Protein AF-A0A7J2ICR0-F1 (afdb_monomer_lite)

Structure (mmCIF, N/CA/C/O backbone):
data_AF-A0A7J2ICR0-F1
#
_entry.id   AF-A0A7J2ICR0-F1
#
loop_
_atom_site.group_PDB
_atom_site.id
_atom_site.type_symbol
_atom_site.label_atom_id
_atom_site.label_alt_id
_atom_site.label_comp_id
_atom_site.label_asym_id
_atom_site.label_entity_id
_atom_site.label_seq_id
_atom_site.pdbx_PDB_ins_code
_atom_site.Cartn_x
_atom_site.Cartn_y
_atom_site.Cartn_z
_atom_site.occupancy
_atom_site.B_iso_or_equiv
_atom_site.auth_seq_id
_atom_site.auth_comp_id
_atom_site.auth_asym_id
_atom_site.auth_atom_id
_atom_site.pdbx_PDB_model_num
ATOM 1 N N . MET A 1 1 ? 8.614 -0.551 25.421 1.00 54.31 1 MET A N 1
ATOM 2 C CA . MET A 1 1 ? 7.502 -1.177 24.676 1.00 54.31 1 MET A CA 1
ATOM 3 C C . MET A 1 1 ? 7.521 -0.573 23.294 1.00 54.31 1 MET A C 1
ATOM 5 O O . MET A 1 1 ? 7.578 0.648 23.226 1.00 54.31 1 MET A O 1
ATOM 9 N N . ALA A 1 2 ? 7.519 -1.398 22.249 1.00 73.75 2 ALA A N 1
ATOM 10 C CA . ALA A 1 2 ? 7.304 -0.923 20.886 1.00 73.75 2 ALA A CA 1
ATOM 11 C C . ALA A 1 2 ? 5.962 -0.179 20.807 1.00 73.75 2 ALA A C 1
ATOM 13 O O . ALA A 1 2 ? 4.980 -0.579 21.451 1.00 73.75 2 ALA A O 1
ATOM 14 N N . SER A 1 3 ? 5.944 0.934 20.081 1.00 90.25 3 SER A N 1
ATOM 15 C CA . SER A 1 3 ? 4.740 1.717 19.838 1.00 90.25 3 SER A CA 1
ATOM 16 C C . SER A 1 3 ? 3.738 0.910 18.994 1.00 90.25 3 SER A C 1
ATOM 18 O O . SER A 1 3 ? 4.055 -0.143 18.436 1.00 90.25 3 SER A O 1
ATOM 20 N N . LYS A 1 4 ? 2.486 1.377 18.895 1.00 89.81 4 LYS A N 1
ATOM 21 C CA . LYS A 1 4 ? 1.525 0.760 17.962 1.00 89.81 4 LYS A CA 1
ATOM 22 C C . LYS A 1 4 ? 1.988 0.896 16.510 1.00 89.81 4 LYS A C 1
ATOM 24 O O . LYS A 1 4 ? 1.717 -0.002 15.726 1.00 89.81 4 LYS A O 1
ATOM 29 N N . GLU A 1 5 ? 2.654 1.997 16.175 1.00 90.62 5 GLU A N 1
ATOM 30 C CA . GLU A 1 5 ? 3.172 2.260 14.832 1.00 90.62 5 GLU A CA 1
ATOM 31 C C . GLU A 1 5 ? 4.338 1.328 14.510 1.00 90.62 5 GLU A C 1
ATOM 33 O O . GLU A 1 5 ? 4.338 0.750 13.433 1.00 90.62 5 GLU A O 1
ATOM 38 N N . ASP A 1 6 ? 5.228 1.067 15.473 1.00 93.69 6 ASP A N 1
ATOM 39 C CA . ASP A 1 6 ? 6.346 0.124 15.315 1.00 93.69 6 ASP A CA 1
ATOM 40 C C . ASP A 1 6 ? 5.822 -1.281 14.986 1.00 93.69 6 ASP A C 1
ATOM 42 O O . ASP A 1 6 ? 6.308 -1.937 14.076 1.00 93.69 6 ASP A O 1
ATOM 46 N N . ARG A 1 7 ? 4.761 -1.719 15.675 1.00 94.94 7 ARG A N 1
ATOM 47 C CA . ARG A 1 7 ? 4.129 -3.023 15.414 1.00 94.94 7 ARG A CA 1
ATOM 48 C C . ARG A 1 7 ? 3.447 -3.093 14.049 1.00 94.94 7 ARG A C 1
ATOM 50 O O . ARG A 1 7 ? 3.395 -4.159 13.452 1.00 94.94 7 ARG A O 1
ATOM 57 N N . ILE A 1 8 ? 2.860 -1.989 13.584 1.00 94.56 8 ILE A N 1
ATOM 58 C CA . ILE A 1 8 ? 2.271 -1.922 12.239 1.00 94.56 8 ILE A CA 1
ATOM 59 C C . ILE A 1 8 ? 3.388 -1.958 11.196 1.00 94.56 8 ILE A C 1
ATOM 61 O O . ILE A 1 8 ? 3.254 -2.661 10.202 1.00 94.56 8 ILE A O 1
ATOM 65 N N . LEU A 1 9 ? 4.478 -1.232 11.439 1.00 96.00 9 LEU A N 1
ATOM 66 C CA . LEU A 1 9 ? 5.648 -1.204 10.574 1.00 96.00 9 LEU A CA 1
ATOM 67 C C . LEU A 1 9 ? 6.270 -2.598 10.437 1.00 96.00 9 LEU A C 1
ATOM 69 O O . LEU A 1 9 ? 6.466 -3.032 9.312 1.00 96.00 9 LEU A O 1
ATOM 73 N N . GLU A 1 10 ? 6.466 -3.326 11.541 1.00 96.12 10 GLU A N 1
ATOM 74 C CA . GLU A 1 10 ? 6.939 -4.721 11.526 1.00 96.12 10 GLU A CA 1
ATOM 75 C C . GLU A 1 10 ? 6.055 -5.613 10.636 1.00 96.12 10 GLU A C 1
ATOM 77 O O . GLU A 1 10 ? 6.560 -6.337 9.785 1.00 96.12 10 GLU A O 1
ATOM 82 N N . ILE A 1 11 ? 4.726 -5.506 10.757 1.00 96.25 11 ILE A N 1
ATOM 83 C CA . ILE A 1 11 ? 3.788 -6.280 9.926 1.00 96.25 11 ILE A CA 1
ATOM 84 C C . ILE A 1 11 ? 3.880 -5.883 8.446 1.00 96.25 11 ILE A C 1
ATOM 86 O O . ILE A 1 11 ? 3.802 -6.743 7.574 1.00 96.25 11 ILE A O 1
ATOM 90 N N . LEU A 1 12 ? 4.016 -4.590 8.140 1.00 96.75 12 LEU A N 1
ATOM 91 C CA . LEU A 1 12 ? 4.172 -4.115 6.761 1.00 96.75 12 LEU A CA 1
ATOM 92 C C . LEU A 1 12 ? 5.510 -4.567 6.165 1.00 96.75 12 LEU A C 1
ATOM 94 O O . LEU A 1 12 ? 5.565 -4.943 4.998 1.00 96.75 12 LEU A O 1
ATOM 98 N N . ASP A 1 13 ? 6.572 -4.574 6.967 1.00 96.25 13 ASP A N 1
ATOM 99 C CA . ASP A 1 13 ? 7.888 -5.066 6.573 1.00 96.25 13 ASP A CA 1
ATOM 100 C C . ASP A 1 13 ? 7.888 -6.578 6.299 1.00 96.25 13 ASP A C 1
ATOM 102 O O . ASP A 1 13 ? 8.580 -7.009 5.370 1.00 96.25 13 ASP A O 1
ATOM 106 N N . ASP A 1 14 ? 7.111 -7.351 7.067 1.00 96.19 14 ASP A N 1
ATOM 107 C CA . ASP A 1 14 ? 6.860 -8.778 6.834 1.00 96.19 14 ASP A CA 1
ATOM 108 C C . ASP A 1 14 ? 6.025 -8.999 5.560 1.00 96.19 14 ASP A C 1
ATOM 110 O O . ASP A 1 14 ? 6.343 -9.880 4.761 1.00 96.19 14 ASP A O 1
ATOM 114 N N . LEU A 1 15 ? 4.988 -8.180 5.328 1.00 95.69 15 LEU A N 1
ATOM 115 C CA . LEU A 1 15 ? 4.153 -8.241 4.119 1.00 95.69 15 LEU A CA 1
ATOM 116 C C . LEU A 1 15 ? 4.956 -7.958 2.847 1.00 95.69 15 LEU A C 1
ATOM 118 O O . LEU A 1 15 ? 4.805 -8.687 1.874 1.00 95.69 15 LEU A O 1
ATOM 122 N N . LEU A 1 16 ? 5.847 -6.962 2.864 1.00 95.00 16 LEU A N 1
ATOM 123 C CA . LEU A 1 16 ? 6.787 -6.703 1.763 1.00 95.00 16 LEU A CA 1
ATOM 124 C C . LEU A 1 16 ? 7.786 -7.847 1.525 1.00 95.00 16 LEU A C 1
ATOM 126 O O . LEU A 1 16 ? 8.522 -7.822 0.543 1.00 95.00 16 LEU A O 1
ATOM 130 N N . GLY A 1 17 ? 7.891 -8.809 2.444 1.00 92.81 17 GLY A N 1
ATOM 131 C CA . GLY A 1 17 ? 8.681 -10.022 2.245 1.00 92.81 17 GLY A CA 1
ATOM 132 C C . GLY A 1 17 ? 7.990 -11.067 1.363 1.00 92.81 17 GLY A C 1
ATOM 133 O O . GLY A 1 17 ? 8.635 -12.041 0.979 1.00 92.81 17 GLY A O 1
ATOM 134 N N . LEU A 1 18 ? 6.700 -10.894 1.061 1.00 94.00 18 LEU A N 1
ATOM 135 C CA . LEU A 1 18 ? 5.948 -11.761 0.159 1.00 94.00 18 LEU A CA 1
ATOM 136 C C . LEU A 1 18 ? 6.212 -11.355 -1.296 1.00 94.00 18 LEU A C 1
ATOM 138 O O . LEU A 1 18 ? 6.169 -10.172 -1.622 1.00 94.00 18 LEU A O 1
ATOM 142 N N . GLU A 1 19 ? 6.449 -12.343 -2.162 1.00 87.25 19 GLU A N 1
ATOM 143 C CA . GLU A 1 19 ? 6.802 -12.139 -3.578 1.00 87.25 19 GLU A CA 1
ATOM 144 C C . GLU A 1 19 ? 5.755 -11.302 -4.331 1.00 87.25 19 GLU A C 1
ATOM 146 O O . GLU A 1 19 ? 6.109 -10.419 -5.107 1.00 87.25 19 GLU A O 1
ATOM 151 N N . ASP A 1 20 ? 4.478 -11.500 -4.005 1.00 92.56 20 ASP A N 1
ATOM 152 C CA . ASP A 1 20 ? 3.355 -10.868 -4.700 1.00 92.56 20 ASP A CA 1
ATOM 153 C C . ASP A 1 20 ? 2.996 -9.472 -4.155 1.00 92.56 20 ASP A C 1
ATOM 155 O O . ASP A 1 20 ? 2.034 -8.857 -4.609 1.00 92.56 20 ASP A O 1
ATOM 159 N N . ILE A 1 21 ? 3.722 -8.944 -3.161 1.00 95.62 21 ILE A N 1
ATOM 160 C CA . ILE A 1 21 ? 3.458 -7.609 -2.604 1.00 95.62 21 ILE A CA 1
ATOM 161 C C . ILE A 1 21 ? 4.504 -6.623 -3.122 1.00 95.62 21 ILE A C 1
ATOM 163 O O . ILE A 1 21 ? 5.602 -6.496 -2.584 1.00 95.62 21 ILE A O 1
ATOM 167 N N . HIS A 1 22 ? 4.135 -5.857 -4.147 1.00 95.44 22 HIS A N 1
ATOM 168 C CA . HIS A 1 22 ? 5.013 -4.862 -4.763 1.00 95.44 22 HIS A CA 1
ATOM 169 C C . HIS A 1 22 ? 5.147 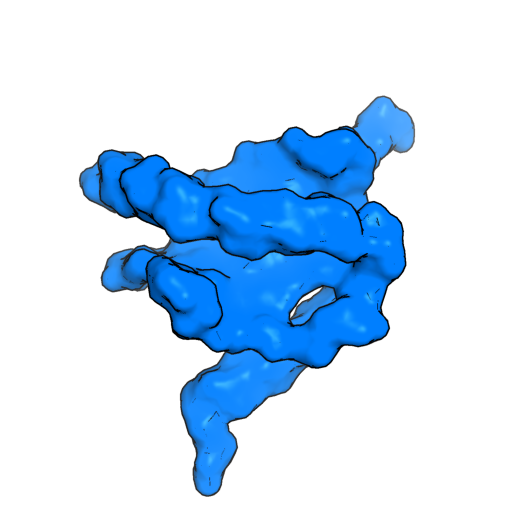-3.581 -3.931 1.00 95.44 22 HIS A C 1
ATOM 171 O O . HIS A 1 22 ? 6.215 -2.971 -3.891 1.00 95.44 22 HIS A O 1
ATOM 177 N N . ALA A 1 23 ? 4.082 -3.162 -3.249 1.00 95.25 23 ALA A N 1
ATOM 178 C CA . ALA A 1 23 ? 4.116 -2.078 -2.271 1.00 95.25 23 ALA A CA 1
ATOM 179 C C . ALA A 1 23 ? 2.977 -2.236 -1.263 1.00 95.25 23 ALA A C 1
ATOM 181 O O . ALA A 1 23 ? 1.915 -2.762 -1.593 1.00 95.25 23 ALA A O 1
ATOM 182 N N . CYS A 1 24 ? 3.150 -1.733 -0.040 1.00 95.62 24 CYS A N 1
ATOM 183 C CA . CYS A 1 24 ? 2.055 -1.684 0.925 1.00 95.62 24 CYS A CA 1
ATOM 184 C C . CYS A 1 24 ? 2.197 -0.544 1.934 1.00 95.62 24 CYS A C 1
ATOM 186 O O . CYS A 1 24 ? 3.300 -0.090 2.236 1.00 95.62 24 CYS A O 1
ATOM 188 N N . MET A 1 25 ? 1.072 -0.111 2.499 1.00 94.25 25 MET A N 1
ATOM 189 C CA . MET A 1 25 ? 1.027 0.824 3.622 1.00 94.25 25 MET A CA 1
ATOM 190 C C . MET A 1 25 ? -0.266 0.687 4.420 1.00 94.25 25 MET A C 1
ATOM 192 O O . MET A 1 25 ? -1.289 0.251 3.900 1.00 94.25 25 MET A O 1
ATOM 196 N N . VAL A 1 26 ? -0.265 1.171 5.659 1.00 93.94 26 VAL A N 1
ATOM 197 C CA . VAL A 1 26 ? -1.510 1.514 6.351 1.00 93.94 26 VAL A CA 1
ATOM 198 C C . VAL A 1 26 ? -1.752 3.001 6.164 1.00 93.94 26 VAL A C 1
ATOM 200 O O . VAL A 1 26 ? -1.088 3.821 6.790 1.00 93.94 26 VAL A O 1
ATOM 203 N N . ALA A 1 27 ? -2.714 3.355 5.320 1.00 90.62 27 ALA A N 1
ATOM 204 C CA . ALA A 1 27 ? -3.085 4.730 5.043 1.00 90.62 27 ALA A CA 1
ATOM 205 C C . ALA A 1 27 ? -4.185 5.218 5.990 1.00 90.62 27 ALA A C 1
ATOM 207 O O . ALA A 1 27 ? -5.150 4.510 6.287 1.00 90.62 27 ALA A O 1
ATOM 208 N N . LYS A 1 28 ? -4.068 6.478 6.402 1.00 85.19 28 LYS A N 1
ATOM 209 C CA . LYS A 1 28 ? -5.154 7.274 6.977 1.00 85.19 28 LYS A CA 1
ATOM 210 C C . LYS A 1 28 ? -5.338 8.526 6.139 1.00 85.19 28 LYS A C 1
ATOM 212 O O . LYS A 1 28 ? -4.458 8.894 5.356 1.00 85.19 28 LYS A O 1
ATOM 217 N N . ARG A 1 29 ? -6.459 9.211 6.358 1.00 70.69 29 ARG A N 1
ATOM 218 C CA . ARG A 1 29 ? -6.671 10.567 5.846 1.00 70.69 29 ARG A CA 1
ATOM 219 C C . ARG A 1 29 ? -5.447 11.461 6.132 1.00 70.69 29 ARG A C 1
ATOM 221 O O . ARG A 1 29 ? -4.846 11.359 7.200 1.00 70.69 29 ARG A O 1
ATOM 228 N N . ASP A 1 30 ? -5.092 12.305 5.163 1.00 64.38 30 ASP A N 1
ATOM 229 C CA . ASP A 1 30 ? -3.946 13.229 5.190 1.00 64.38 30 ASP A CA 1
ATOM 230 C C . ASP A 1 30 ? -2.563 12.546 5.179 1.00 64.38 30 ASP A C 1
ATOM 232 O O . ASP A 1 30 ? -1.568 13.137 5.590 1.00 64.38 30 ASP A O 1
ATOM 236 N N . MET A 1 31 ? -2.486 11.296 4.701 1.00 60.25 31 MET A N 1
ATOM 237 C CA . MET A 1 31 ? -1.260 10.479 4.670 1.00 60.25 31 MET A CA 1
ATOM 238 C C . MET A 1 31 ? -0.582 10.303 6.041 1.00 60.25 31 MET A C 1
ATOM 240 O O . MET A 1 31 ? 0.592 9.949 6.116 1.00 60.25 31 MET A O 1
ATOM 244 N N . MET A 1 32 ? -1.330 10.467 7.138 1.00 68.69 32 MET A N 1
ATOM 245 C CA . MET A 1 32 ? -0.897 10.125 8.501 1.00 68.69 32 MET A CA 1
ATOM 246 C C . MET A 1 32 ? -0.939 8.605 8.736 1.00 68.69 32 MET A C 1
ATOM 248 O O . MET A 1 32 ? -1.600 8.101 9.649 1.00 68.69 32 MET A O 1
ATOM 252 N N . GLY A 1 33 ? -0.310 7.869 7.829 1.00 84.56 33 GLY A N 1
ATOM 253 C CA . GLY A 1 33 ? -0.235 6.420 7.820 1.00 84.56 33 GLY A CA 1
ATOM 254 C C . GLY A 1 33 ? 1.094 5.889 8.342 1.00 84.56 33 GLY A C 1
ATOM 255 O O . GLY A 1 33 ? 1.997 6.646 8.687 1.00 84.56 33 GLY A O 1
ATOM 256 N N . VAL A 1 34 ? 1.211 4.565 8.353 1.00 93.06 34 VAL A N 1
ATOM 257 C CA . VAL A 1 34 ? 2.489 3.872 8.527 1.00 93.06 34 VAL A CA 1
ATOM 258 C C . VAL A 1 34 ? 2.894 3.335 7.164 1.00 93.06 34 VAL A C 1
ATOM 260 O O . VAL A 1 34 ? 2.127 2.611 6.525 1.00 93.06 34 VAL A O 1
ATOM 263 N N . ILE A 1 35 ? 4.082 3.724 6.719 1.00 92.62 35 ILE A N 1
ATOM 264 C CA . ILE A 1 35 ? 4.653 3.339 5.432 1.00 92.62 35 ILE A CA 1
ATOM 265 C C . ILE A 1 35 ? 6.020 2.713 5.742 1.00 92.62 35 ILE A C 1
ATOM 267 O O . ILE A 1 35 ? 6.807 3.355 6.446 1.00 92.62 35 ILE A O 1
ATOM 271 N N . PRO A 1 36 ? 6.303 1.484 5.279 1.00 93.12 36 PRO A N 1
ATOM 272 C CA . PRO A 1 36 ? 7.627 0.882 5.404 1.00 93.12 36 PRO A CA 1
ATOM 273 C C . PRO A 1 36 ? 8.650 1.628 4.539 1.00 93.12 36 PRO A C 1
ATOM 275 O O . PRO A 1 36 ? 8.306 2.572 3.823 1.00 93.12 36 PRO A O 1
ATOM 278 N N . ASP A 1 37 ? 9.927 1.239 4.601 1.00 92.81 37 ASP A N 1
ATOM 279 C CA . ASP A 1 37 ? 10.944 1.875 3.757 1.00 92.81 37 ASP A CA 1
ATOM 280 C C . ASP A 1 37 ? 10.582 1.703 2.275 1.00 92.81 37 ASP A C 1
ATOM 282 O O . ASP A 1 37 ? 10.723 0.625 1.705 1.00 92.81 37 ASP A O 1
ATOM 286 N N . THR A 1 38 ? 10.142 2.794 1.644 1.00 91.06 38 THR A N 1
ATOM 287 C CA . THR A 1 38 ? 9.727 2.829 0.233 1.00 91.06 38 THR A CA 1
ATOM 288 C C . THR A 1 38 ? 10.820 2.371 -0.736 1.00 91.06 38 THR A C 1
ATOM 290 O O . THR A 1 38 ? 10.512 1.986 -1.856 1.00 91.06 38 THR A O 1
ATOM 293 N N . LYS A 1 39 ? 12.096 2.339 -0.317 1.00 92.12 39 LYS A N 1
ATOM 294 C CA . LYS A 1 39 ? 13.191 1.747 -1.108 1.00 92.12 39 LYS A CA 1
ATOM 295 C C . LYS A 1 39 ? 13.079 0.229 -1.264 1.00 92.12 39 LYS A C 1
ATOM 297 O O . LYS A 1 39 ? 13.770 -0.334 -2.105 1.00 92.12 39 LYS A O 1
ATOM 302 N N . ARG A 1 40 ? 12.268 -0.424 -0.429 1.00 93.69 40 ARG A N 1
ATOM 303 C CA . ARG A 1 40 ? 11.954 -1.855 -0.503 1.00 93.69 40 ARG A CA 1
ATOM 304 C C . ARG A 1 40 ? 10.781 -2.156 -1.432 1.00 93.69 40 ARG A C 1
ATOM 306 O O . ARG A 1 40 ? 10.526 -3.327 -1.682 1.00 93.69 40 ARG A O 1
ATOM 313 N N . PHE A 1 41 ? 10.055 -1.140 -1.900 1.00 94.81 41 PHE A N 1
ATOM 314 C CA . PHE A 1 41 ? 9.000 -1.351 -2.887 1.00 94.81 41 PHE A CA 1
ATOM 315 C C . PHE A 1 41 ? 9.597 -1.829 -4.205 1.00 94.81 41 PHE A C 1
ATOM 317 O O . PHE A 1 41 ? 10.734 -1.486 -4.543 1.00 94.81 41 PHE A O 1
ATOM 324 N N . ASN A 1 42 ? 8.812 -2.602 -4.951 1.00 93.56 42 ASN A N 1
ATOM 325 C CA . ASN A 1 42 ? 9.178 -3.001 -6.295 1.00 93.56 42 ASN A CA 1
ATOM 326 C C . ASN A 1 42 ? 9.398 -1.724 -7.144 1.00 93.56 42 ASN A C 1
ATOM 328 O O . ASN A 1 42 ? 8.519 -0.856 -7.184 1.00 93.56 42 ASN A O 1
ATOM 332 N N . PRO A 1 43 ? 10.559 -1.569 -7.809 1.00 92.00 43 PRO A N 1
ATOM 333 C CA . PRO A 1 43 ? 10.830 -0.430 -8.682 1.00 92.00 43 PRO A CA 1
ATOM 334 C C . PRO A 1 43 ? 9.762 -0.194 -9.759 1.00 92.00 43 PRO A C 1
ATOM 336 O O . PRO A 1 43 ? 9.529 0.957 -10.133 1.00 92.00 43 PRO A O 1
ATOM 339 N N . ASP A 1 44 ? 9.094 -1.256 -10.213 1.00 90.69 44 ASP A N 1
ATOM 340 C CA . ASP A 1 44 ? 8.093 -1.210 -11.281 1.00 90.69 44 ASP A CA 1
ATOM 341 C C . ASP A 1 44 ? 6.789 -0.521 -10.852 1.00 90.69 44 ASP A C 1
ATOM 343 O O . ASP A 1 44 ? 6.029 -0.078 -11.709 1.00 90.69 44 ASP A O 1
ATOM 347 N N . VAL A 1 45 ? 6.550 -0.363 -9.540 1.00 92.44 45 VAL A N 1
ATOM 348 C CA . VAL A 1 45 ? 5.347 0.302 -9.004 1.00 92.44 45 VAL A CA 1
ATOM 349 C C . VAL A 1 45 ? 5.596 1.701 -8.458 1.00 92.44 45 VAL A C 1
ATOM 351 O O . VAL A 1 45 ? 4.693 2.301 -7.876 1.00 92.44 45 VAL A O 1
ATOM 354 N N . ILE A 1 46 ? 6.805 2.250 -8.601 1.00 91.25 46 ILE A N 1
ATOM 355 C CA . ILE A 1 46 ? 7.143 3.555 -8.011 1.00 91.25 46 ILE A CA 1
ATOM 356 C C . ILE A 1 46 ? 6.315 4.691 -8.626 1.00 91.25 46 ILE A C 1
ATOM 358 O O . ILE A 1 46 ? 5.894 5.601 -7.914 1.00 91.25 46 ILE A O 1
ATOM 362 N N . ASP A 1 47 ? 6.034 4.644 -9.926 1.00 90.44 47 ASP A N 1
ATOM 363 C CA . ASP A 1 47 ? 5.186 5.637 -10.591 1.00 90.44 47 ASP A CA 1
ATOM 364 C C . ASP A 1 47 ? 3.715 5.525 -10.153 1.00 90.44 47 ASP A C 1
ATOM 366 O O . ASP A 1 47 ? 3.088 6.537 -9.834 1.00 90.44 47 ASP A O 1
ATOM 370 N N . ILE A 1 48 ? 3.190 4.298 -10.058 1.00 90.75 48 ILE A N 1
ATOM 371 C CA . ILE A 1 48 ? 1.863 3.996 -9.503 1.00 90.75 48 ILE A CA 1
ATOM 372 C C . ILE A 1 48 ? 1.763 4.527 -8.073 1.00 90.75 48 ILE A C 1
ATOM 374 O O . ILE A 1 48 ? 0.794 5.197 -7.717 1.00 90.75 48 ILE A O 1
ATOM 378 N N . TRP A 1 49 ? 2.783 4.276 -7.260 1.00 89.62 49 TRP A N 1
ATOM 379 C CA . TRP A 1 49 ? 2.851 4.715 -5.875 1.00 89.62 49 TRP A CA 1
ATOM 380 C C . TRP A 1 49 ? 2.788 6.238 -5.727 1.00 89.62 49 TRP A C 1
ATOM 382 O O . TRP A 1 49 ? 2.037 6.743 -4.888 1.00 89.62 49 TRP A O 1
ATOM 392 N N . GLU A 1 50 ? 3.525 6.988 -6.548 1.00 89.06 50 GLU A N 1
ATOM 393 C CA . GLU A 1 50 ? 3.462 8.452 -6.513 1.00 89.06 50 GLU A CA 1
ATOM 394 C C . GLU A 1 50 ? 2.077 8.972 -6.938 1.00 89.06 50 GLU A C 1
ATOM 396 O O . GLU A 1 50 ? 1.521 9.846 -6.269 1.00 89.06 50 GLU A O 1
ATOM 401 N N . ILE A 1 51 ? 1.443 8.368 -7.954 1.00 90.06 51 ILE A N 1
ATOM 402 C CA . ILE A 1 51 ? 0.056 8.699 -8.335 1.00 90.06 51 ILE A CA 1
ATOM 403 C C . ILE A 1 51 ? -0.911 8.423 -7.175 1.00 90.06 51 ILE A C 1
ATOM 405 O O . ILE A 1 51 ? -1.798 9.237 -6.887 1.00 90.06 51 ILE A O 1
ATOM 409 N N . LEU A 1 52 ? -0.756 7.284 -6.494 1.00 87.94 52 LEU A N 1
ATOM 410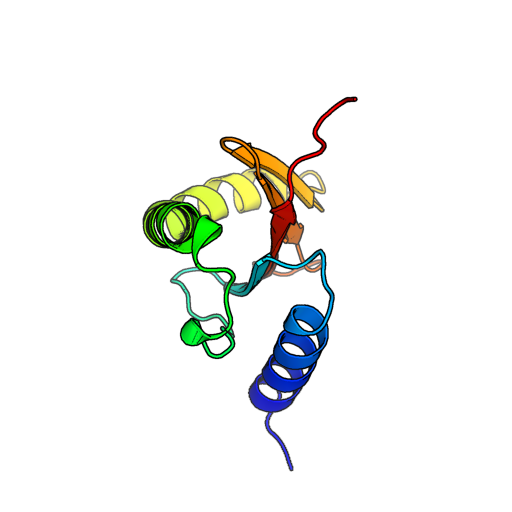 C CA . LEU A 1 52 ? -1.580 6.931 -5.341 1.00 87.94 52 LEU A CA 1
ATOM 411 C C . LEU A 1 52 ? -1.421 7.959 -4.226 1.00 87.94 52 LEU A C 1
ATOM 413 O O . LEU A 1 52 ? -2.431 8.431 -3.711 1.00 87.94 52 LEU A O 1
ATOM 417 N N . LYS A 1 53 ? -0.193 8.366 -3.890 1.00 85.94 53 LYS A N 1
ATOM 418 C CA . LYS A 1 53 ? 0.066 9.402 -2.876 1.00 85.94 53 LYS A CA 1
ATOM 419 C C . LYS A 1 53 ? -0.610 10.729 -3.214 1.00 85.94 53 LYS A C 1
ATOM 421 O O . LYS A 1 53 ? -1.279 11.303 -2.353 1.00 85.94 53 LYS A O 1
ATOM 426 N N . ASP A 1 54 ? -0.518 11.171 -4.465 1.00 87.62 54 ASP A N 1
ATOM 427 C CA . ASP A 1 54 ? -1.114 12.434 -4.913 1.00 87.62 54 ASP A CA 1
ATOM 428 C C . ASP A 1 54 ? -2.651 12.411 -4.916 1.00 87.62 54 ASP A C 1
ATOM 430 O O . ASP A 1 54 ? -3.316 13.437 -4.718 1.00 87.62 54 ASP A O 1
ATOM 434 N N . THR A 1 55 ? -3.247 11.238 -5.133 1.00 87.31 55 THR A N 1
ATOM 435 C CA . THR A 1 55 ? -4.705 11.073 -5.241 1.00 87.31 55 THR A CA 1
ATOM 436 C C . THR A 1 55 ? -5.369 10.574 -3.954 1.00 87.31 55 THR A C 1
ATOM 438 O O . THR A 1 55 ? -6.587 10.718 -3.807 1.00 87.31 55 THR A O 1
ATOM 441 N N . MET A 1 56 ? -4.584 10.086 -2.987 1.00 85.75 56 MET A N 1
ATOM 442 C CA . MET A 1 56 ? -5.030 9.395 -1.772 1.00 85.75 56 MET A CA 1
ATOM 443 C C . MET A 1 56 ? -6.124 10.151 -1.015 1.00 85.75 56 MET A C 1
ATOM 445 O O . MET A 1 56 ? -7.179 9.597 -0.712 1.00 85.75 56 MET A O 1
ATOM 449 N N . ASN A 1 57 ? -5.916 11.444 -0.754 1.00 84.38 57 ASN A N 1
ATOM 450 C CA . ASN A 1 57 ? -6.866 12.253 0.014 1.00 84.38 57 ASN A CA 1
ATOM 451 C C . ASN A 1 57 ? -8.241 12.337 -0.666 1.00 84.38 57 ASN A C 1
ATOM 453 O O . ASN A 1 57 ? -9.268 12.201 -0.004 1.00 84.38 57 ASN A O 1
ATOM 457 N N . LYS A 1 58 ? -8.267 12.491 -1.996 1.00 87.56 58 LYS A N 1
ATOM 458 C CA . LYS A 1 58 ? -9.520 12.516 -2.768 1.00 87.56 58 LYS A CA 1
ATOM 459 C C . LYS A 1 58 ? -10.196 11.146 -2.765 1.00 87.56 58 LYS A C 1
ATOM 461 O O . LYS A 1 58 ? -11.420 11.065 -2.746 1.00 87.56 58 LYS A O 1
ATOM 466 N N . PHE A 1 59 ? -9.412 10.073 -2.771 1.00 86.81 59 PHE A N 1
ATOM 467 C CA . PHE A 1 59 ? -9.937 8.715 -2.727 1.00 86.81 59 PHE A CA 1
ATOM 468 C C . PHE A 1 59 ? -10.584 8.390 -1.375 1.00 86.81 59 PHE A C 1
ATOM 470 O O . PHE A 1 59 ? -11.677 7.826 -1.332 1.00 86.81 59 PHE A O 1
ATOM 477 N N . PHE A 1 60 ? -9.989 8.840 -0.267 1.00 86.00 60 PHE A N 1
ATOM 478 C CA . PHE A 1 60 ? -10.590 8.697 1.062 1.00 86.00 60 PHE A CA 1
ATOM 479 C C . PHE A 1 60 ? -11.923 9.447 1.208 1.00 86.00 60 PHE A C 1
ATOM 481 O O . PHE A 1 60 ? -12.820 8.956 1.897 1.00 86.00 60 PHE A O 1
ATOM 488 N N . ASP A 1 61 ? -12.110 10.578 0.519 1.00 87.56 61 ASP A N 1
ATOM 489 C CA . ASP A 1 61 ? -13.416 11.251 0.471 1.00 87.56 61 ASP A CA 1
ATOM 490 C C . ASP A 1 61 ? -14.491 10.377 -0.196 1.00 87.56 61 ASP A C 1
ATOM 492 O O . ASP A 1 61 ? -15.651 10.382 0.229 1.00 87.56 61 ASP A O 1
ATOM 496 N N . VAL A 1 62 ? -14.117 9.610 -1.225 1.00 87.56 62 VAL A N 1
ATOM 497 C CA . VAL A 1 62 ? -15.007 8.652 -1.895 1.00 87.56 62 VAL A CA 1
ATOM 498 C C . VAL A 1 62 ? -15.296 7.462 -0.983 1.00 87.56 62 VAL A C 1
ATOM 500 O O . VAL A 1 62 ? -16.467 7.146 -0.770 1.00 87.56 62 VAL A O 1
ATOM 503 N N . ILE A 1 63 ? -14.258 6.860 -0.389 1.00 86.62 63 ILE A N 1
ATOM 504 C CA . ILE A 1 63 ? -14.390 5.749 0.566 1.00 86.62 63 ILE A CA 1
ATOM 505 C C . ILE A 1 63 ? -15.379 6.121 1.669 1.00 86.62 63 ILE A C 1
ATOM 507 O O . ILE A 1 63 ? -16.371 5.425 1.862 1.00 86.62 63 ILE A O 1
ATOM 511 N N . LYS A 1 64 ? -15.187 7.277 2.315 1.00 84.00 64 LYS A N 1
ATOM 512 C CA . LYS A 1 64 ? -16.036 7.743 3.416 1.00 84.00 64 LYS A CA 1
ATOM 513 C C . LYS A 1 64 ? -17.516 7.836 3.043 1.00 84.00 64 LYS A C 1
ATOM 515 O O . LYS A 1 64 ? -18.380 7.524 3.864 1.00 84.00 64 LYS A O 1
ATOM 520 N N . ARG A 1 65 ? -17.829 8.272 1.818 1.00 88.12 65 ARG A N 1
ATOM 521 C CA . ARG A 1 65 ? -19.219 8.368 1.341 1.00 88.12 65 ARG A CA 1
ATOM 522 C C . ARG A 1 65 ? -19.873 7.003 1.186 1.00 88.12 65 ARG A C 1
ATOM 524 O O . ARG A 1 65 ? -21.071 6.901 1.413 1.00 88.12 65 ARG A O 1
ATOM 531 N N . TYR A 1 66 ? -19.111 5.979 0.819 1.00 87.88 66 TYR A N 1
ATOM 532 C CA . TYR A 1 66 ? -19.613 4.614 0.679 1.00 87.88 66 TYR A CA 1
ATOM 533 C C . TYR A 1 66 ? -19.522 3.802 1.979 1.00 87.88 66 TYR A C 1
ATOM 535 O O . TYR A 1 66 ? -20.309 2.878 2.166 1.00 87.88 66 TYR A O 1
ATOM 543 N N . SER A 1 67 ? -18.642 4.160 2.922 1.00 81.00 67 SER A N 1
ATOM 544 C CA . SER A 1 67 ? -18.511 3.464 4.211 1.00 81.00 67 SER A CA 1
ATOM 545 C C . SER A 1 67 ? -19.806 3.470 5.027 1.00 81.00 67 SER A C 1
ATOM 547 O O . SER A 1 67 ? -20.087 2.496 5.720 1.00 81.00 67 SER A O 1
ATOM 549 N N . VAL A 1 68 ? -20.653 4.501 4.898 1.00 82.31 68 VAL A N 1
ATOM 550 C CA . VAL A 1 68 ? -21.986 4.528 5.543 1.00 82.31 68 VAL A CA 1
ATOM 551 C C . VAL A 1 68 ? -22.930 3.435 5.025 1.00 82.31 68 VAL A C 1
ATOM 553 O O . VAL A 1 68 ? -23.898 3.098 5.698 1.00 82.31 68 VAL A O 1
ATOM 556 N N . ALA A 1 69 ? -22.648 2.887 3.842 1.00 88.19 69 ALA A N 1
ATOM 557 C CA . ALA A 1 69 ? -23.370 1.782 3.224 1.00 88.19 69 ALA A CA 1
ATOM 558 C C . ALA A 1 69 ? -22.631 0.435 3.366 1.00 88.19 69 ALA A C 1
ATOM 560 O O . ALA A 1 69 ? -23.071 -0.557 2.791 1.00 88.19 69 ALA A O 1
ATOM 561 N N . GLY A 1 70 ? -21.536 0.386 4.136 1.00 87.38 70 GLY A N 1
ATOM 562 C CA . GLY A 1 70 ? -20.811 -0.850 4.438 1.00 87.38 70 GLY A CA 1
ATOM 563 C C . GLY A 1 70 ? -19.651 -1.187 3.498 1.00 87.38 70 GLY A C 1
ATOM 564 O O . GLY A 1 70 ? -19.287 -2.355 3.421 1.00 87.38 70 GLY A O 1
ATOM 565 N N . LEU A 1 71 ? -19.065 -0.207 2.798 1.00 88.81 71 LEU A N 1
ATOM 566 C CA . LEU A 1 71 ? -17.857 -0.429 1.991 1.00 88.81 71 LEU A CA 1
ATOM 567 C C . LEU A 1 71 ? -16.692 -0.937 2.859 1.00 88.81 71 LEU A C 1
ATOM 569 O O . LEU A 1 71 ? -16.239 -0.231 3.762 1.00 88.81 71 LEU A O 1
ATOM 573 N N . ASP A 1 72 ? -16.200 -2.134 2.549 1.00 90.44 72 ASP A N 1
ATOM 574 C CA . ASP A 1 72 ? -15.107 -2.823 3.243 1.00 90.44 72 ASP A CA 1
ATOM 575 C C . ASP A 1 72 ? -13.819 -2.880 2.410 1.00 90.44 72 ASP A C 1
ATOM 577 O O . ASP A 1 72 ? -12.717 -2.897 2.963 1.00 90.44 72 ASP A O 1
ATOM 581 N N . LYS A 1 73 ? -13.946 -2.900 1.080 1.00 92.88 73 LYS A N 1
ATOM 582 C CA . LYS A 1 73 ? -12.823 -3.010 0.154 1.00 92.88 73 LYS A CA 1
ATOM 583 C C . LYS A 1 73 ? -13.018 -2.144 -1.079 1.00 92.88 73 LYS A C 1
ATOM 585 O O . LYS A 1 73 ? -14.132 -1.999 -1.575 1.00 92.88 73 LYS A O 1
ATOM 590 N N . VAL A 1 74 ? -11.915 -1.625 -1.609 1.00 92.06 74 VAL A N 1
ATOM 591 C CA . VAL A 1 74 ? -11.868 -1.082 -2.970 1.00 92.06 74 VAL A CA 1
ATOM 592 C C . VAL A 1 74 ? -10.763 -1.782 -3.735 1.00 92.06 74 VAL A C 1
ATOM 594 O O . VAL A 1 74 ? -9.668 -1.968 -3.215 1.00 92.06 74 VAL A O 1
ATOM 597 N N . TYR A 1 75 ? -11.079 -2.174 -4.959 1.00 92.81 75 TYR A N 1
ATOM 598 C CA . TYR A 1 75 ? -10.169 -2.836 -5.875 1.00 92.81 75 TYR A CA 1
ATOM 599 C C . TYR A 1 75 ? -10.226 -2.109 -7.210 1.00 92.81 75 TYR A C 1
ATOM 601 O O . TYR A 1 75 ? -11.318 -1.777 -7.684 1.00 92.81 75 TYR A O 1
ATOM 609 N N . PHE A 1 76 ? -9.063 -1.849 -7.789 1.00 92.38 76 PHE A N 1
ATOM 610 C CA . PHE A 1 76 ? -8.959 -1.413 -9.169 1.00 92.38 76 PHE A CA 1
ATOM 611 C C . PHE A 1 76 ? -7.634 -1.857 -9.773 1.00 92.38 76 PHE A C 1
ATOM 613 O O . PHE A 1 76 ? -6.602 -1.866 -9.106 1.00 92.38 76 PHE A O 1
ATOM 620 N N . GLU A 1 77 ? -7.690 -2.149 -11.062 1.00 92.94 77 GLU A N 1
ATOM 621 C CA . GLU A 1 77 ? -6.527 -2.389 -11.902 1.00 92.94 77 GLU A CA 1
ATOM 622 C C . GLU A 1 77 ? -5.959 -1.043 -12.366 1.00 92.94 77 GLU A C 1
ATOM 624 O O . GLU A 1 77 ? -6.691 -0.131 -12.776 1.00 92.94 77 GLU A O 1
ATOM 629 N N . LEU A 1 78 ? -4.639 -0.906 -12.312 1.00 90.12 78 LEU A N 1
ATOM 630 C CA . LEU A 1 78 ? -3.911 0.221 -12.867 1.00 90.12 78 LEU A CA 1
ATOM 631 C C . LEU A 1 78 ? -2.689 -0.300 -13.618 1.00 90.12 78 LEU A C 1
ATOM 633 O O . LEU A 1 78 ? -1.695 -0.684 -13.011 1.00 90.12 78 LEU A O 1
ATOM 637 N N . ARG A 1 79 ? -2.758 -0.238 -14.953 1.00 88.62 79 ARG A N 1
ATOM 638 C CA . ARG A 1 79 ? -1.788 -0.865 -15.863 1.00 88.62 79 ARG A CA 1
ATOM 639 C C . ARG A 1 79 ? -1.804 -2.392 -15.691 1.00 88.62 79 ARG A C 1
ATOM 641 O O . ARG A 1 79 ? -2.826 -3.004 -15.953 1.00 88.62 79 ARG A O 1
ATOM 648 N N . ASP A 1 80 ? -0.680 -2.957 -15.294 1.00 90.69 80 ASP A N 1
ATOM 649 C CA . ASP A 1 80 ? -0.346 -4.364 -15.067 1.00 90.69 80 ASP A CA 1
ATOM 650 C C . ASP A 1 80 ? -0.312 -4.697 -13.565 1.00 90.69 80 ASP A C 1
ATOM 652 O O . ASP A 1 80 ? 0.393 -5.602 -13.131 1.00 90.69 80 ASP A O 1
ATOM 656 N N . HIS A 1 81 ? -1.021 -3.907 -12.756 1.00 93.00 81 HIS A N 1
ATOM 657 C CA . HIS A 1 81 ? -0.992 -3.976 -11.302 1.00 93.00 81 HIS A CA 1
ATOM 658 C C . HIS A 1 81 ? -2.382 -3.825 -10.709 1.00 93.00 81 HIS A C 1
ATOM 660 O O . HIS A 1 81 ? -3.189 -3.013 -11.168 1.00 93.00 81 HIS A O 1
ATOM 666 N N . ASP A 1 82 ? -2.594 -4.515 -9.601 1.00 93.94 82 ASP A N 1
ATOM 667 C CA . ASP A 1 82 ? -3.807 -4.417 -8.813 1.00 93.94 82 ASP A CA 1
ATOM 668 C C . ASP A 1 82 ? -3.554 -3.559 -7.586 1.00 93.94 82 ASP A C 1
ATOM 670 O O . ASP A 1 82 ? -2.614 -3.782 -6.818 1.00 93.94 82 ASP A O 1
ATOM 674 N N . VAL A 1 83 ? -4.426 -2.577 -7.371 1.00 94.00 83 VAL A N 1
ATOM 675 C CA . VAL A 1 83 ? -4.399 -1.747 -6.174 1.00 94.00 83 VAL A CA 1
ATOM 676 C 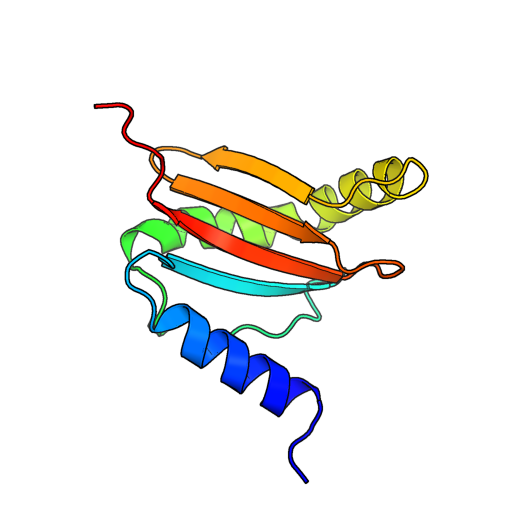C . VAL A 1 83 ? -5.588 -2.100 -5.295 1.00 94.00 83 VAL A C 1
ATOM 678 O O . VAL A 1 83 ? -6.755 -1.904 -5.647 1.00 94.00 83 VAL A O 1
ATOM 681 N N . MET A 1 84 ? -5.276 -2.600 -4.105 1.00 94.25 84 MET A N 1
ATOM 682 C CA . MET A 1 84 ? -6.249 -3.085 -3.139 1.00 94.25 84 MET A CA 1
ATOM 683 C C . MET A 1 84 ? -6.269 -2.192 -1.906 1.00 94.25 84 MET A C 1
ATOM 685 O O . MET A 1 84 ? -5.239 -1.946 -1.283 1.00 94.25 84 MET A O 1
ATOM 689 N N . PHE A 1 85 ? -7.459 -1.761 -1.508 1.00 93.31 85 PHE A N 1
ATOM 690 C CA . PHE A 1 85 ? -7.716 -1.046 -0.265 1.00 93.31 85 PHE A CA 1
ATOM 691 C C . PHE A 1 85 ? -8.590 -1.924 0.622 1.00 93.31 85 PHE A C 1
ATOM 693 O O . PHE A 1 85 ? -9.744 -2.180 0.289 1.00 93.31 85 PHE A O 1
ATOM 700 N N . PHE A 1 86 ? -8.073 -2.341 1.772 1.00 93.56 86 PHE A N 1
ATOM 701 C CA . PHE A 1 86 ? -8.827 -3.034 2.813 1.00 93.56 86 PHE A CA 1
ATOM 702 C C . PHE A 1 86 ? -9.145 -2.046 3.933 1.00 93.56 86 PHE A C 1
ATOM 704 O O . PHE A 1 86 ? -8.269 -1.677 4.718 1.00 93.56 86 PHE A O 1
ATOM 711 N N . ILE A 1 87 ? -10.395 -1.594 3.995 1.00 90.81 87 ILE A N 1
ATOM 712 C CA . ILE A 1 87 ? -10.843 -0.573 4.943 1.00 90.81 87 ILE A CA 1
ATOM 713 C C . I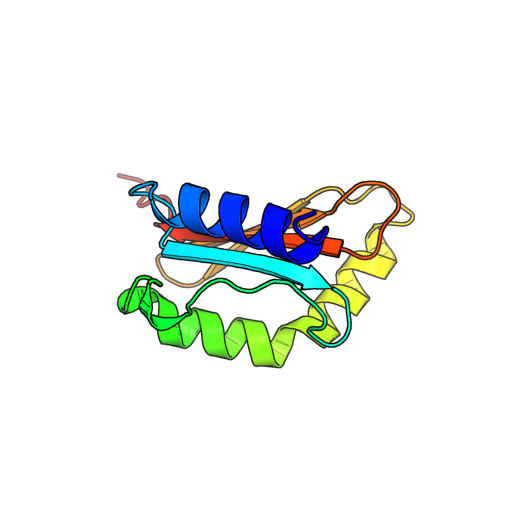LE A 1 87 ? -11.044 -1.231 6.308 1.00 90.81 87 ILE A C 1
ATOM 715 O O . ILE A 1 87 ? -11.794 -2.197 6.454 1.00 90.81 87 ILE A O 1
ATOM 719 N N . LEU A 1 88 ? -10.369 -0.707 7.330 1.00 86.88 88 LEU A N 1
ATOM 720 C CA . LEU A 1 88 ? -10.467 -1.238 8.682 1.00 86.88 88 LEU A CA 1
ATOM 721 C C . LEU A 1 88 ? -11.835 -0.873 9.289 1.00 86.88 88 LEU A C 1
ATOM 723 O O . LEU A 1 88 ? -12.163 0.319 9.369 1.00 86.88 88 LEU A O 1
ATOM 727 N N . PRO A 1 89 ? -12.626 -1.862 9.753 1.00 82.00 89 PRO A N 1
ATOM 728 C CA . PRO A 1 89 ? -13.994 -1.640 10.211 1.00 82.00 89 PRO A CA 1
ATOM 729 C C . PRO A 1 89 ? -14.117 -0.539 11.267 1.00 82.00 89 PRO A C 1
ATOM 731 O O . PRO A 1 89 ? -13.411 -0.541 12.274 1.00 82.00 89 PRO A O 1
ATOM 734 N N . GLY A 1 90 ? -15.053 0.388 11.048 1.00 77.19 90 GLY A N 1
ATOM 735 C CA . GLY A 1 90 ? -15.326 1.485 11.980 1.00 77.19 90 GLY A CA 1
ATOM 736 C C . GLY A 1 90 ? -14.242 2.568 12.028 1.00 77.19 90 GLY A C 1
ATOM 737 O O . GLY A 1 90 ? -14.223 3.353 12.975 1.00 77.19 90 GLY A O 1
ATOM 738 N N . THR A 1 91 ? -13.342 2.621 11.040 1.00 79.94 91 THR A N 1
ATOM 739 C CA . THR A 1 91 ? -12.261 3.614 10.977 1.00 79.94 91 THR A CA 1
ATOM 740 C C . THR A 1 91 ? -12.116 4.226 9.581 1.00 79.94 91 THR A C 1
ATOM 742 O O . THR A 1 91 ? -12.473 3.605 8.586 1.00 79.94 91 THR A O 1
ATOM 745 N N . ASP A 1 92 ? -11.498 5.409 9.508 1.00 79.06 92 ASP A N 1
ATOM 746 C CA . ASP A 1 92 ? -11.041 6.036 8.255 1.00 79.06 92 ASP A CA 1
ATOM 747 C C . ASP A 1 92 ? -9.589 5.603 7.934 1.00 79.06 92 ASP A C 1
ATOM 749 O O . ASP A 1 92 ? -8.715 6.425 7.649 1.00 79.06 92 ASP A O 1
ATOM 753 N N . THR A 1 93 ? -9.289 4.311 8.100 1.00 87.69 93 THR A N 1
ATOM 754 C CA . THR A 1 93 ? -7.959 3.713 7.889 1.00 87.69 93 THR A CA 1
ATOM 755 C C . THR A 1 93 ? -8.077 2.554 6.911 1.00 87.69 93 THR A C 1
ATOM 757 O O . THR A 1 93 ? -9.013 1.765 7.016 1.00 87.69 93 THR A O 1
ATOM 760 N N . ALA A 1 94 ? -7.126 2.418 5.992 1.00 91.81 94 ALA A N 1
ATOM 761 C CA . ALA A 1 94 ? -7.077 1.297 5.063 1.00 91.81 94 ALA A CA 1
ATOM 762 C C . ALA A 1 94 ? -5.672 0.694 4.996 1.00 91.81 94 ALA A C 1
ATOM 764 O O . ALA A 1 94 ? -4.685 1.427 4.981 1.00 91.81 94 ALA A O 1
ATOM 765 N N . LEU A 1 95 ? -5.584 -0.633 4.927 1.00 94.38 95 LEU A N 1
ATOM 766 C CA . LEU A 1 95 ? -4.394 -1.297 4.400 1.00 94.38 95 LEU A CA 1
ATOM 767 C C . LEU A 1 95 ? -4.452 -1.172 2.878 1.00 94.38 95 LEU A C 1
ATOM 769 O O . LEU A 1 95 ? -5.424 -1.603 2.263 1.00 94.38 95 LEU A O 1
ATOM 773 N N . VAL A 1 96 ? -3.430 -0.564 2.296 1.00 93.94 96 VAL A N 1
ATOM 774 C CA . VAL A 1 96 ? -3.271 -0.424 0.853 1.00 93.94 96 VAL A CA 1
ATOM 775 C C . VAL A 1 96 ? -2.159 -1.358 0.418 1.00 93.94 96 VAL A C 1
ATOM 777 O O . VAL A 1 96 ? -1.088 -1.345 1.025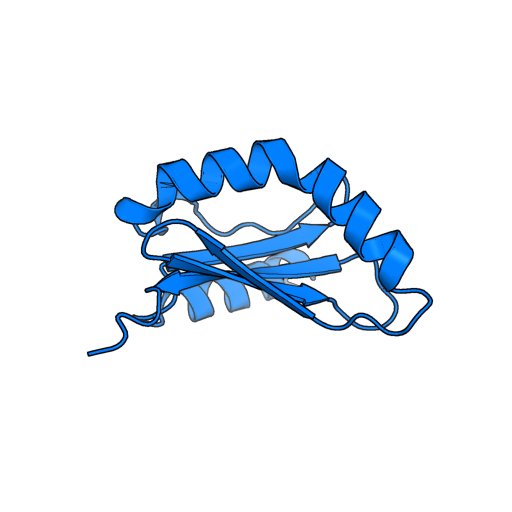 1.00 93.94 96 VAL A O 1
ATOM 780 N N . ALA A 1 97 ? -2.412 -2.150 -0.613 1.00 95.38 97 ALA A N 1
ATOM 781 C CA . ALA A 1 97 ? -1.424 -3.011 -1.240 1.00 95.38 97 ALA A CA 1
ATOM 782 C C . ALA A 1 97 ? -1.457 -2.806 -2.755 1.00 95.38 97 ALA A C 1
ATOM 784 O O . ALA A 1 97 ? -2.531 -2.651 -3.337 1.00 95.38 97 ALA A O 1
ATOM 785 N N . VAL A 1 98 ? -0.277 -2.793 -3.363 1.00 95.12 98 VAL A N 1
ATOM 786 C CA . VAL A 1 98 ? -0.090 -2.912 -4.806 1.00 95.12 98 VAL A CA 1
ATOM 787 C C . VAL A 1 98 ? 0.514 -4.283 -5.045 1.00 95.12 98 VAL A C 1
ATOM 789 O O . 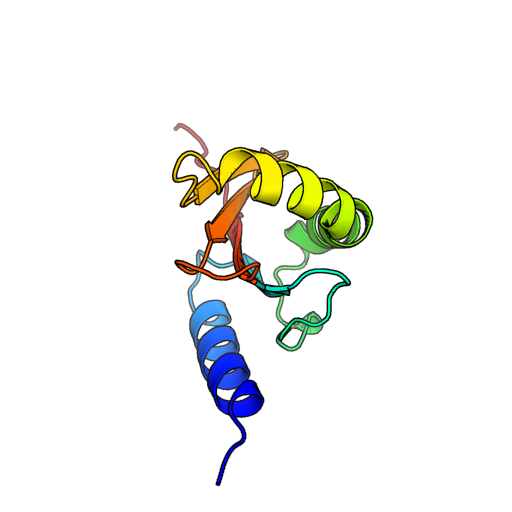VAL A 1 98 ? 1.533 -4.616 -4.435 1.00 95.12 98 VAL A O 1
ATOM 792 N N . VAL A 1 99 ? -0.129 -5.068 -5.895 1.00 95.06 99 VAL A N 1
ATOM 793 C CA . VAL A 1 99 ? 0.277 -6.431 -6.246 1.00 95.06 99 VAL A CA 1
ATOM 794 C C . VAL A 1 99 ? 0.369 -6.540 -7.774 1.00 95.06 99 VAL A C 1
ATOM 796 O O . VAL A 1 99 ? -0.163 -5.658 -8.462 1.00 95.06 99 VAL A O 1
ATOM 799 N N . PRO A 1 100 ? 1.069 -7.545 -8.329 1.00 93.56 100 PRO A N 1
ATOM 800 C CA . PRO A 1 100 ? 0.981 -7.843 -9.754 1.00 93.56 100 PRO A CA 1
ATOM 801 C C . PRO A 1 100 ? -0.482 -7.958 -10.182 1.00 93.56 100 PRO A C 1
ATOM 803 O O . PRO A 1 100 ? -1.297 -8.520 -9.450 1.00 93.56 100 PRO A O 1
ATOM 806 N N . GLY A 1 101 ? -0.815 -7.401 -11.340 1.00 89.06 101 GLY A N 1
ATOM 807 C CA . GLY A 1 101 ? -2.127 -7.587 -11.936 1.00 89.06 101 GLY A CA 1
ATOM 808 C C . GLY A 1 101 ? -2.308 -9.036 -12.359 1.00 89.06 101 GLY A C 1
ATOM 809 O O . GLY A 1 101 ? -1.338 -9.739 -12.655 1.00 89.06 101 GLY A O 1
ATOM 810 N N . ASP A 1 102 ? -3.558 -9.481 -12.395 1.00 75.00 102 ASP A N 1
ATOM 811 C CA . ASP A 1 102 ? -3.887 -10.787 -12.954 1.00 75.00 102 ASP A CA 1
ATOM 812 C C . ASP A 1 102 ? -3.707 -10.702 -14.484 1.00 75.00 102 ASP A C 1
ATOM 814 O O . ASP A 1 102 ? -4.599 -10.283 -15.230 1.00 75.00 102 ASP A O 1
ATOM 818 N N . ASP A 1 103 ? -2.513 -11.052 -14.967 1.00 61.12 103 ASP A N 1
ATOM 819 C CA . ASP A 1 103 ? -2.263 -11.318 -16.381 1.00 61.12 103 ASP A CA 1
ATOM 820 C C . ASP A 1 103 ? -3.126 -12.526 -16.749 1.00 61.12 103 ASP A C 1
ATOM 822 O O . ASP A 1 103 ? -2.709 -13.661 -16.552 1.00 61.12 103 ASP A O 1
ATOM 826 N N . GLY A 1 104 ? -4.358 -12.301 -17.209 1.00 54.25 104 GLY A N 1
ATOM 827 C CA . GLY A 1 104 ? -5.314 -13.356 -17.554 1.00 54.25 104 GLY A CA 1
ATOM 828 C C . GLY A 1 104 ? -4.835 -14.282 -18.681 1.00 54.25 104 GLY A C 1
ATOM 829 O O . GLY A 1 104 ? -5.368 -14.224 -19.792 1.00 54.25 104 GLY A O 1
ATOM 830 N N . ASN A 1 105 ? -3.859 -15.147 -18.395 1.00 41.06 105 ASN A N 1
ATOM 831 C CA . ASN A 1 105 ? -3.258 -16.123 -19.295 1.00 41.06 105 ASN A CA 1
ATOM 832 C C . ASN A 1 105 ? -3.070 -17.490 -18.624 1.00 41.06 105 ASN A C 1
ATOM 834 O O . ASN A 1 105 ? -2.233 -17.608 -17.704 1.00 41.06 105 ASN A O 1
#

Radius of gyration: 13.7 Å; chains: 1; bounding box: 37×29×44 Å

Foldseek 3Di:
DDDPLSVQQVVLVVVLVDPFFQAKWKAAAPRPTRGHDCVSHHPVCVVVVVVCVVCVNVVLVVQVVCVVVPDQKDWDDDPQWIWIWGQDPPGSITIITIGGHPPVD

Sequence (105 aa):
MASKEDRILEILDDLLGLEDIHACMVAKRDMMGVIPDTKRFNPDVIDIWEILKDTMNKFFDVIKRYSVAGLDKVYFELRDHDVMFFILPGTDTALVAVVPGDDGN

pLDDT: mean 88.01, std 9.75, range [41.06, 96.75]

Secondary structure (DSSP, 8-state):
---HHHHHHHHHHHHTTSTT-SEEEEEEGGG-SB---GGGS-GGGHHHHHHHHHHHHHHHHHHHHHHTTT--EEEEEETTEEEEEEEPTTSSEEEEEEEE-----